Protein AF-A0A7C5K8S6-F1 (afdb_monomer)

Secondary structure (DSSP, 8-state):
-TTT--S-EETTT-PBPPEEEE-----------------------PPPPEEEE---S--S-EE--EEEES--TTSHHHHHHHHTT-EEEE----HHHHHHHHHHHHHTT-----B-

Solvent-accessible surface area (backbone atoms only — not comparable to full-atom values): 7356 Å² total; per-residue (Å²): 112,96,87,78,57,46,68,32,23,28,72,76,79,63,52,61,45,50,82,41,78,44,76,61,75,83,77,77,77,79,90,79,83,92,78,95,77,79,92,71,84,74,76,76,81,75,69,75,63,49,76,50,64,56,82,87,84,75,87,60,58,68,42,52,22,66,43,80,35,80,74,34,49,73,26,64,61,59,49,52,31,50,77,70,60,32,43,58,41,37,24,45,89,51,67,69,31,45,52,50,19,49,56,54,30,52,76,72,66,61,86,81,79,56,76,82

Mean predicted aligned error: 11.14 Å

Structure (mmCIF, N/CA/C/O backbone):
data_AF-A0A7C5K8S6-F1
#
_entry.id   AF-A0A7C5K8S6-F1
#
loop_
_atom_site.group_PDB
_atom_site.id
_atom_site.type_symbol
_atom_site.label_atom_id
_atom_site.label_alt_id
_atom_site.label_comp_id
_atom_site.label_asym_id
_atom_site.label_entity_id
_atom_site.label_seq_id
_atom_site.pdbx_PDB_ins_code
_atom_site.Cartn_x
_atom_site.Cartn_y
_atom_site.Cartn_z
_atom_site.occupancy
_atom_site.B_iso_or_equiv
_atom_site.auth_seq_id
_atom_site.auth_comp_id
_atom_site.auth_asym_id
_atom_site.auth_atom_id
_atom_site.pdbx_PDB_model_num
ATOM 1 N N . ILE A 1 1 ? 5.840 0.338 5.091 1.00 58.78 1 ILE A N 1
ATOM 2 C CA . ILE A 1 1 ? 5.287 0.527 3.718 1.00 58.78 1 ILE A CA 1
ATOM 3 C C . ILE A 1 1 ? 6.343 0.719 2.640 1.00 58.78 1 ILE A C 1
ATOM 5 O O . ILE A 1 1 ? 6.215 0.083 1.603 1.00 58.78 1 ILE A O 1
ATOM 9 N N . LEU A 1 2 ? 7.370 1.552 2.845 1.00 54.47 2 LEU A N 1
ATOM 10 C CA . LEU A 1 2 ? 8.343 1.876 1.787 1.00 54.47 2 LEU A CA 1
ATOM 11 C C . LEU A 1 2 ? 9.165 0.681 1.258 1.00 54.47 2 LEU A C 1
ATOM 13 O O . LEU A 1 2 ? 9.788 0.817 0.215 1.00 54.47 2 LEU A O 1
ATOM 17 N N . ALA A 1 3 ? 9.156 -0.472 1.935 1.00 58.56 3 ALA A N 1
ATOM 18 C CA . ALA A 1 3 ? 10.026 -1.598 1.597 1.00 58.56 3 ALA A CA 1
ATOM 19 C C . ALA A 1 3 ? 9.378 -2.721 0.759 1.00 58.56 3 ALA A C 1
ATOM 21 O O . ALA A 1 3 ? 10.115 -3.570 0.277 1.00 58.56 3 ALA A O 1
ATOM 22 N N . GLY A 1 4 ? 8.047 -2.765 0.578 1.00 78.81 4 GLY A N 1
ATOM 23 C CA . GLY A 1 4 ? 7.407 -3.981 0.030 1.00 78.81 4 GLY A CA 1
ATOM 24 C C . GLY A 1 4 ? 6.296 -3.802 -1.003 1.00 78.81 4 GLY A C 1
ATOM 25 O O . GLY A 1 4 ? 6.064 -4.715 -1.787 1.00 78.81 4 GLY A O 1
ATOM 26 N N . CYS A 1 5 ? 5.607 -2.656 -1.041 1.00 91.06 5 CYS A N 1
ATOM 27 C CA . CYS A 1 5 ? 4.456 -2.486 -1.933 1.00 91.06 5 CYS A CA 1
ATOM 28 C C . CYS A 1 5 ? 4.843 -1.714 -3.211 1.00 91.06 5 CYS A C 1
ATOM 30 O O . CYS A 1 5 ? 5.215 -0.535 -3.116 1.00 91.06 5 CYS A O 1
ATOM 32 N N . PRO A 1 6 ? 4.763 -2.344 -4.399 1.00 92.75 6 PRO A N 1
ATOM 33 C CA . PRO A 1 6 ? 5.182 -1.731 -5.655 1.00 92.75 6 PRO A CA 1
ATOM 34 C C . PRO A 1 6 ? 4.317 -0.529 -6.037 1.00 92.75 6 PRO A C 1
ATOM 36 O O . PRO A 1 6 ? 3.141 -0.435 -5.684 1.00 92.75 6 PRO A O 1
ATOM 39 N N . GLU A 1 7 ? 4.909 0.396 -6.799 1.00 93.38 7 GLU A N 1
ATOM 40 C CA . GLU A 1 7 ? 4.190 1.576 -7.288 1.00 93.38 7 GLU A CA 1
ATOM 41 C C . GLU A 1 7 ? 3.136 1.268 -8.321 1.00 93.38 7 GLU A C 1
ATOM 43 O O . GLU A 1 7 ? 2.025 1.792 -8.255 1.00 93.38 7 GLU A O 1
ATOM 48 N N . PHE A 1 8 ? 3.486 0.366 -9.218 1.00 94.69 8 PHE A N 1
ATOM 49 C CA . PHE A 1 8 ? 2.654 -0.027 -10.325 1.00 94.69 8 PHE A CA 1
ATOM 50 C C . PHE A 1 8 ? 2.726 -1.536 -10.467 1.00 94.69 8 PHE A C 1
ATOM 52 O O . PHE A 1 8 ? 3.816 -2.109 -10.461 1.00 94.69 8 PHE A O 1
ATOM 59 N N . VAL A 1 9 ? 1.568 -2.154 -10.628 1.00 95.88 9 VAL A N 1
ATOM 60 C CA . VAL A 1 9 ? 1.378 -3.583 -10.855 1.00 95.88 9 VAL A CA 1
ATOM 61 C C . VAL A 1 9 ? 0.625 -3.747 -12.168 1.00 95.88 9 VAL A C 1
ATOM 63 O O . VAL A 1 9 ? -0.299 -2.9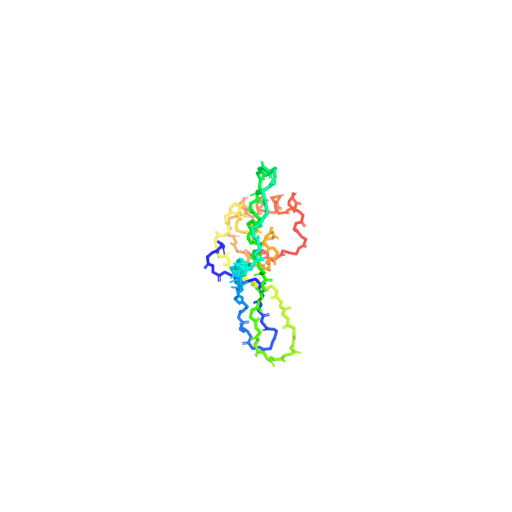88 -12.459 1.00 95.88 9 VAL A O 1
ATOM 66 N N . CYS A 1 10 ? 1.056 -4.676 -13.020 1.00 97.31 10 CYS A N 1
ATOM 67 C CA . CYS A 1 10 ? 0.355 -4.932 -14.274 1.00 97.31 10 CYS A CA 1
ATOM 68 C C . CYS A 1 10 ? -1.025 -5.541 -14.005 1.00 97.31 10 CYS A C 1
ATOM 70 O O . CYS A 1 10 ? -1.109 -6.595 -13.377 1.00 97.31 10 CYS A O 1
ATOM 72 N N . ARG A 1 11 ? -2.074 -4.959 -14.599 1.00 97.12 11 ARG A N 1
ATOM 73 C CA . ARG A 1 11 ? -3.465 -5.435 -14.461 1.00 97.12 11 ARG A CA 1
ATOM 74 C C . ARG A 1 11 ? -3.708 -6.850 -14.998 1.00 97.12 11 ARG A C 1
ATOM 76 O O . ARG A 1 11 ? -4.716 -7.462 -14.678 1.00 97.12 11 ARG A O 1
ATOM 83 N N . LYS A 1 12 ? -2.815 -7.360 -15.857 1.00 97.38 12 LYS A N 1
ATOM 84 C CA . LYS A 1 12 ? -2.932 -8.696 -16.467 1.00 97.38 12 LYS A CA 1
ATOM 85 C C . LYS A 1 12 ? -2.079 -9.749 -15.768 1.00 97.38 12 LYS A C 1
ATOM 87 O O . LYS A 1 12 ? -2.570 -10.832 -15.489 1.00 97.38 12 LYS A O 1
ATOM 92 N N . CYS A 1 13 ? -0.792 -9.472 -15.556 1.00 96.50 13 CYS A N 1
ATOM 93 C CA . CYS A 1 13 ? 0.160 -10.482 -15.080 1.00 96.50 13 CYS A CA 1
ATOM 94 C C . CYS A 1 13 ? 0.651 -10.266 -13.645 1.00 96.50 13 CYS A C 1
ATOM 96 O O . CYS A 1 13 ? 1.465 -11.053 -13.172 1.00 96.50 13 CYS A O 1
ATOM 98 N N . GLY A 1 14 ? 0.240 -9.188 -12.971 1.00 94.88 14 GLY A N 1
ATOM 99 C CA . GLY A 1 14 ? 0.658 -8.905 -11.597 1.00 94.88 14 GLY A CA 1
ATOM 100 C C . GLY A 1 14 ? 2.133 -8.515 -11.432 1.00 94.88 14 GLY A C 1
ATOM 101 O O . GLY A 1 14 ? 2.579 -8.292 -10.310 1.00 94.88 14 GLY A O 1
ATOM 102 N N . LYS A 1 15 ? 2.918 -8.407 -12.516 1.00 96.12 15 LYS A N 1
ATOM 103 C CA . LYS A 1 15 ? 4.330 -8.010 -12.415 1.00 96.12 15 LYS A CA 1
ATOM 104 C C . LYS A 1 15 ? 4.458 -6.553 -11.948 1.00 96.12 15 LYS A C 1
ATOM 106 O O . LYS A 1 15 ? 3.810 -5.681 -12.543 1.00 96.12 15 LYS A O 1
ATOM 111 N N . PRO A 1 16 ? 5.293 -6.272 -10.933 1.00 95.31 16 PRO A N 1
ATOM 112 C CA . PRO A 1 16 ? 5.567 -4.911 -10.501 1.00 95.31 16 PRO A CA 1
ATOM 113 C C . PRO A 1 16 ? 6.479 -4.179 -11.495 1.00 95.31 16 PRO A C 1
ATOM 115 O O . PRO A 1 16 ? 7.335 -4.794 -12.133 1.00 95.31 16 PRO A O 1
ATOM 118 N N . ARG A 1 17 ? 6.324 -2.855 -11.612 1.00 94.25 17 ARG A N 1
ATOM 119 C CA . ARG A 1 17 ? 7.295 -2.007 -12.320 1.00 94.25 17 ARG A CA 1
ATOM 120 C C . ARG A 1 17 ? 8.450 -1.649 -11.396 1.00 94.25 17 ARG A C 1
ATOM 122 O O . ARG A 1 17 ? 8.239 -1.169 -10.282 1.00 94.25 17 ARG A O 1
ATOM 129 N N . GLU A 1 18 ? 9.662 -1.792 -11.906 1.00 92.06 18 GLU A N 1
ATOM 130 C CA . GLU A 1 18 ? 10.885 -1.351 -11.246 1.00 92.06 18 GLU A CA 1
ATOM 131 C C . GLU A 1 18 ? 11.315 0.005 -11.795 1.00 92.06 18 GLU A C 1
ATOM 133 O O . GLU A 1 18 ? 11.114 0.320 -12.974 1.00 92.06 18 GLU A O 1
ATOM 138 N N . ARG A 1 19 ? 11.891 0.834 -10.924 1.00 90.81 19 ARG A N 1
ATOM 139 C CA . ARG A 1 19 ? 12.340 2.174 -11.291 1.00 90.81 19 ARG A CA 1
ATOM 140 C C . ARG A 1 19 ? 13.658 2.086 -12.054 1.00 90.81 19 ARG A C 1
ATOM 142 O O . ARG A 1 19 ? 14.636 1.551 -11.547 1.00 90.81 19 ARG A O 1
ATOM 149 N N . ILE A 1 20 ? 13.698 2.692 -13.234 1.00 90.56 20 ILE A N 1
ATOM 150 C CA . ILE A 1 20 ? 14.910 2.835 -14.041 1.00 90.56 20 ILE A CA 1
ATOM 151 C C . ILE A 1 20 ? 15.504 4.218 -13.769 1.00 90.56 20 ILE A C 1
ATOM 153 O O . ILE A 1 20 ? 14.804 5.227 -13.871 1.00 90.56 20 ILE A O 1
ATOM 157 N N . ILE A 1 21 ? 16.794 4.265 -13.441 1.00 87.19 21 ILE A N 1
ATOM 158 C CA . ILE A 1 21 ? 17.562 5.504 -13.279 1.00 87.19 21 ILE A CA 1
ATOM 159 C C . ILE A 1 21 ? 18.715 5.454 -14.279 1.00 87.19 21 ILE A C 1
ATOM 161 O O . ILE A 1 21 ? 19.610 4.622 -14.143 1.00 87.19 21 ILE A O 1
ATOM 165 N N . ARG A 1 22 ? 18.697 6.326 -15.291 1.00 81.50 22 ARG A N 1
ATOM 166 C CA . ARG A 1 22 ? 19.798 6.455 -16.255 1.00 81.50 22 ARG A CA 1
ATOM 167 C C . ARG A 1 22 ? 20.572 7.730 -15.976 1.00 81.50 22 ARG A C 1
ATOM 169 O O . ARG A 1 22 ? 20.006 8.820 -15.974 1.00 81.50 22 ARG A O 1
ATOM 176 N N . ILE A 1 23 ? 21.872 7.587 -15.749 1.00 77.94 23 ILE A N 1
ATOM 177 C CA . ILE A 1 23 ? 22.797 8.710 -15.604 1.00 77.94 23 ILE A CA 1
ATOM 178 C C . ILE A 1 23 ? 23.574 8.800 -16.913 1.00 77.94 23 ILE A C 1
ATOM 180 O O . ILE A 1 23 ? 24.366 7.912 -17.216 1.00 77.94 23 ILE A O 1
ATOM 184 N N . PHE A 1 24 ? 23.342 9.850 -17.698 1.00 68.50 24 PHE A N 1
ATOM 185 C CA . PHE A 1 24 ? 24.157 10.116 -18.879 1.00 68.50 24 PHE A CA 1
ATOM 186 C C . PHE A 1 24 ? 25.429 10.845 -18.435 1.00 68.50 24 PHE A C 1
ATOM 188 O O . PHE A 1 24 ? 25.326 11.970 -17.941 1.00 68.50 24 PHE A O 1
ATOM 195 N N . PRO A 1 25 ? 26.626 10.247 -18.557 1.00 61.00 25 PRO A N 1
ATOM 196 C CA . PRO A 1 25 ? 27.853 10.992 -18.327 1.00 61.00 25 PRO A CA 1
ATOM 197 C C . PRO A 1 25 ? 27.965 12.105 -19.376 1.00 61.00 25 PRO A C 1
ATOM 199 O O . PRO A 1 25 ? 27.575 11.928 -20.532 1.00 61.00 25 PRO A O 1
ATOM 202 N N . ASN A 1 26 ? 28.484 13.269 -18.977 1.00 59.88 26 ASN A N 1
ATOM 203 C CA . ASN A 1 26 ? 28.790 14.341 -19.919 1.00 59.88 26 ASN A CA 1
ATOM 204 C C . ASN A 1 26 ? 29.807 13.803 -20.938 1.00 59.88 26 ASN A C 1
ATOM 206 O O . ASN A 1 26 ? 30.960 13.575 -20.584 1.00 59.88 26 ASN A O 1
ATOM 210 N N . LEU A 1 27 ? 29.381 13.585 -22.186 1.00 56.12 27 LEU A N 1
ATOM 211 C CA . LEU A 1 27 ? 30.282 13.302 -23.303 1.00 56.12 27 LEU A CA 1
ATOM 212 C C . LEU A 1 27 ? 31.260 14.475 -23.417 1.00 56.12 27 LEU A C 1
ATOM 214 O O . LEU A 1 27 ? 30.872 15.585 -23.792 1.00 56.12 27 LEU A O 1
ATOM 218 N N . GLU A 1 28 ? 32.517 14.246 -23.043 1.00 51.91 28 GLU A N 1
ATOM 219 C CA . GLU A 1 28 ? 33.574 15.236 -23.189 1.00 51.91 28 GLU A CA 1
ATOM 220 C C . GLU A 1 28 ? 33.693 15.619 -24.667 1.00 51.91 28 GLU A C 1
ATOM 222 O O . GLU A 1 28 ? 34.067 14.815 -25.523 1.00 51.91 28 GLU A O 1
ATOM 227 N N . ARG A 1 29 ? 33.337 16.866 -24.997 1.00 49.53 29 ARG A N 1
ATOM 228 C CA . ARG A 1 29 ? 33.609 17.424 -26.322 1.00 49.53 29 ARG A CA 1
ATOM 229 C C . ARG A 1 29 ? 35.126 17.451 -26.514 1.00 49.53 29 ARG A C 1
ATOM 231 O O . ARG A 1 29 ? 35.816 18.203 -25.830 1.00 49.53 29 ARG A O 1
ATOM 238 N N . SER A 1 30 ? 35.604 16.637 -27.458 1.00 49.19 30 SER A N 1
ATOM 239 C CA . SER A 1 30 ? 36.976 16.609 -27.976 1.00 49.19 30 SER A CA 1
ATOM 240 C C . SER A 1 30 ? 37.554 18.026 -28.084 1.00 49.19 30 SER A C 1
ATOM 242 O O . SER A 1 30 ? 37.034 18.875 -28.812 1.00 49.19 30 SER A O 1
ATOM 244 N N . GLN A 1 31 ? 38.612 18.294 -27.318 1.00 56.16 31 GLN A N 1
ATOM 245 C CA . GLN A 1 31 ? 39.333 19.561 -27.343 1.00 56.16 31 GLN A CA 1
ATOM 246 C C . GLN A 1 31 ? 40.051 19.726 -28.693 1.00 56.16 31 GLN A C 1
ATOM 248 O O . GLN A 1 31 ? 41.161 19.234 -28.883 1.00 56.16 31 GLN A O 1
ATOM 253 N N . LYS A 1 32 ? 39.454 20.470 -29.628 1.00 45.22 32 LYS A N 1
ATOM 254 C CA . LYS A 1 32 ? 40.178 21.092 -30.746 1.00 45.22 32 LYS A CA 1
ATOM 255 C C . LYS A 1 32 ? 39.953 22.604 -30.716 1.00 45.22 32 LYS A C 1
ATOM 257 O O . LYS A 1 32 ? 38.864 23.071 -31.021 1.00 45.22 32 LYS A O 1
ATOM 262 N N . GLY A 1 33 ? 41.005 23.345 -30.355 1.00 40.53 33 GLY A N 1
ATOM 263 C CA . GLY A 1 33 ? 41.105 24.799 -30.535 1.00 40.53 33 GLY A CA 1
ATOM 264 C C . GLY A 1 33 ? 41.535 25.556 -29.276 1.00 40.53 33 GLY A 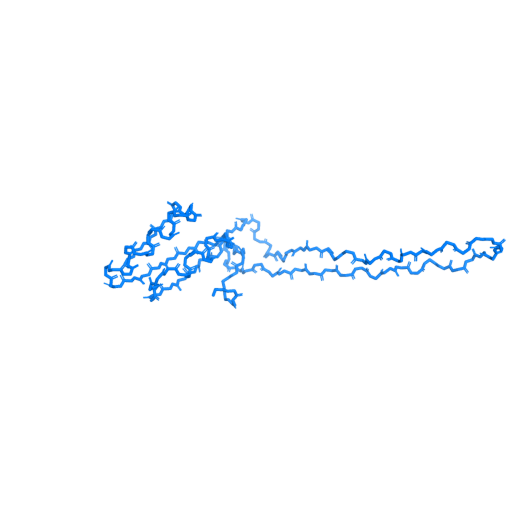C 1
ATOM 265 O O . GLY A 1 33 ? 40.727 25.792 -28.385 1.00 40.53 33 GLY A O 1
ATOM 266 N N . ARG A 1 34 ? 42.813 25.955 -29.210 1.00 49.19 34 ARG A N 1
ATOM 267 C CA . ARG A 1 34 ? 43.337 26.923 -28.232 1.00 49.19 34 ARG A CA 1
ATOM 268 C C . ARG A 1 34 ? 43.091 28.339 -28.756 1.00 49.19 34 ARG A C 1
ATOM 270 O O . ARG A 1 34 ? 43.633 28.671 -29.802 1.00 49.19 34 ARG A O 1
ATOM 277 N N . THR A 1 35 ? 42.404 29.183 -27.991 1.00 42.03 35 THR A N 1
ATOM 278 C CA . THR A 1 35 ? 42.557 30.648 -28.053 1.00 42.03 35 THR A CA 1
ATOM 279 C C . THR A 1 35 ? 42.406 31.246 -26.656 1.00 42.03 35 THR A C 1
ATOM 281 O O . THR A 1 35 ? 41.543 30.849 -25.876 1.00 42.03 35 THR A O 1
ATOM 284 N N . HIS A 1 36 ? 43.313 32.166 -26.342 1.00 53.72 36 HIS A N 1
ATOM 285 C CA . HIS A 1 36 ? 43.514 32.827 -25.056 1.00 53.72 36 HIS A CA 1
ATOM 286 C C . HIS A 1 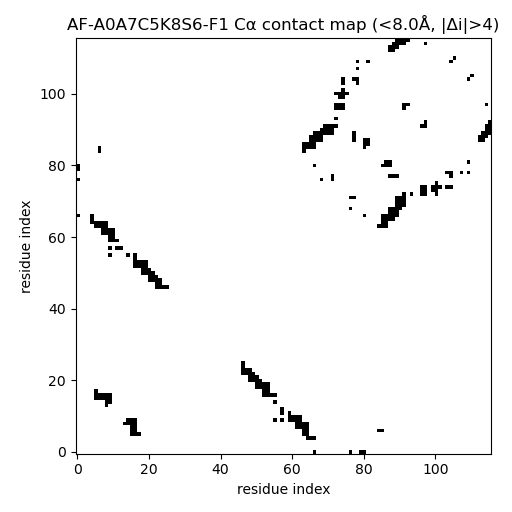36 ? 42.491 33.970 -24.877 1.00 53.72 36 HIS A C 1
ATOM 288 O O . HIS A 1 36 ? 42.646 34.992 -25.533 1.00 53.72 36 HIS A O 1
ATOM 294 N N . SER A 1 37 ? 41.478 33.833 -24.010 1.00 52.00 37 SER A N 1
ATOM 295 C CA . SER A 1 37 ? 40.815 34.956 -23.303 1.00 52.00 37 SER A CA 1
ATOM 296 C C . SER A 1 37 ? 39.668 34.478 -22.394 1.00 52.00 37 SER A C 1
ATOM 298 O O . SER A 1 37 ? 38.952 33.537 -22.713 1.00 52.00 37 SER A O 1
ATOM 300 N N . LEU A 1 38 ? 39.529 35.157 -21.245 1.00 51.88 38 LEU A N 1
ATOM 301 C CA . LEU A 1 38 ? 38.443 35.096 -20.251 1.00 51.88 38 LEU A CA 1
ATOM 302 C C . LEU A 1 38 ? 38.212 33.735 -19.554 1.00 51.88 38 LEU A C 1
ATOM 304 O O . LEU A 1 38 ? 37.514 32.846 -20.036 1.00 51.88 38 LEU A O 1
ATOM 308 N N . LYS A 1 39 ? 38.747 33.600 -18.328 1.00 45.41 39 LYS A N 1
ATOM 309 C CA . LYS A 1 39 ? 38.404 32.514 -17.390 1.00 45.41 39 LYS A CA 1
ATOM 310 C C . LYS A 1 39 ? 36.982 32.710 -16.846 1.00 45.41 39 LYS A C 1
ATOM 312 O O . LYS A 1 39 ? 36.792 33.096 -15.695 1.00 45.41 39 LYS A O 1
ATOM 317 N N . GLU A 1 40 ? 35.973 32.411 -17.655 1.00 54.91 40 GLU A N 1
ATOM 318 C CA . GLU A 1 40 ? 34.632 32.151 -17.138 1.00 54.91 40 GLU A CA 1
ATOM 319 C C . GLU A 1 40 ? 34.659 30.861 -16.311 1.00 54.91 40 GLU A C 1
ATOM 321 O O . GLU A 1 40 ? 35.025 29.785 -16.794 1.00 54.91 40 GLU A O 1
ATOM 326 N N . ARG A 1 41 ? 34.255 30.953 -15.041 1.00 51.19 41 ARG A N 1
ATOM 327 C CA . ARG A 1 41 ? 33.988 29.790 -14.186 1.00 51.19 41 ARG A CA 1
ATOM 328 C C . ARG A 1 41 ? 32.791 29.023 -14.755 1.00 51.19 41 ARG A C 1
ATOM 330 O O . ARG A 1 41 ? 31.654 29.242 -14.343 1.00 51.19 41 ARG A O 1
ATOM 337 N N . ARG A 1 42 ? 33.033 28.112 -15.700 1.00 54.72 42 ARG A N 1
ATOM 338 C CA . ARG A 1 42 ? 32.013 27.190 -16.211 1.00 54.72 42 ARG A CA 1
ATOM 339 C C . ARG A 1 42 ? 31.604 26.242 -15.083 1.00 54.72 42 ARG A C 1
ATOM 341 O O . ARG A 1 42 ? 32.276 25.247 -14.831 1.00 54.72 42 ARG A O 1
ATOM 348 N N . ARG A 1 43 ? 30.509 26.558 -14.381 1.00 55.94 43 ARG A N 1
ATOM 349 C CA . ARG A 1 43 ? 29.807 25.590 -13.526 1.00 55.94 43 ARG A CA 1
ATOM 350 C C . ARG A 1 43 ? 29.416 24.417 -14.424 1.00 55.94 43 ARG A C 1
ATOM 352 O O . ARG A 1 43 ? 28.548 24.570 -15.282 1.00 55.94 43 ARG A O 1
ATOM 359 N N . GLY A 1 44 ? 30.103 23.283 -14.286 1.00 59.41 44 GLY A N 1
ATOM 360 C CA . GLY A 1 44 ? 29.738 22.060 -14.995 1.00 59.41 44 GLY A CA 1
ATOM 361 C C . GLY A 1 44 ? 28.271 21.742 -14.710 1.00 59.41 44 GLY A C 1
ATOM 362 O O . GLY A 1 44 ? 27.858 21.743 -13.551 1.00 59.41 44 GLY A O 1
ATOM 363 N N . LYS A 1 45 ? 27.464 21.528 -15.754 1.00 61.97 45 LYS A N 1
ATOM 364 C CA . LYS A 1 45 ? 26.091 21.050 -15.572 1.00 61.97 45 LYS A CA 1
ATOM 365 C C . LYS A 1 45 ? 26.176 19.627 -15.026 1.00 61.97 45 LYS A C 1
ATOM 367 O O . LYS A 1 45 ? 26.679 18.734 -15.710 1.00 61.97 45 LYS A O 1
ATOM 372 N N . THR A 1 46 ? 25.728 19.427 -13.790 1.00 61.88 46 THR A N 1
ATOM 373 C CA . THR A 1 46 ? 25.531 18.088 -13.233 1.00 61.88 46 THR A CA 1
ATOM 374 C C . THR A 1 46 ? 24.510 17.360 -14.112 1.00 61.88 46 THR A C 1
ATOM 376 O O . THR A 1 46 ? 23.471 17.953 -14.420 1.00 61.88 46 THR A O 1
ATOM 379 N N . PRO A 1 47 ? 24.775 16.118 -14.552 1.00 66.25 47 PRO A N 1
ATOM 380 C CA . PRO A 1 47 ? 23.798 15.378 -15.331 1.00 66.25 47 PRO A CA 1
ATOM 381 C C . PRO A 1 47 ? 22.530 15.146 -14.505 1.00 66.25 47 PRO A C 1
ATOM 383 O O . PRO A 1 47 ? 22.598 14.696 -13.360 1.00 66.25 47 PRO A O 1
ATOM 386 N N . VAL A 1 48 ? 21.371 15.459 -15.083 1.00 70.12 48 VAL A N 1
ATOM 387 C CA . VAL A 1 48 ? 20.073 15.138 -14.482 1.00 70.12 48 VAL A CA 1
ATOM 388 C C . VAL A 1 48 ? 19.740 13.695 -14.865 1.00 70.12 48 VAL A C 1
ATOM 390 O O . VAL A 1 48 ? 19.728 13.393 -16.059 1.00 70.12 48 VAL A O 1
ATOM 393 N N . PRO A 1 49 ? 19.495 12.789 -13.904 1.00 73.75 49 PRO A N 1
ATOM 394 C CA . PRO A 1 49 ? 19.164 11.413 -14.231 1.00 73.75 49 PRO A CA 1
ATOM 395 C C . PRO A 1 49 ? 17.793 11.339 -14.901 1.00 73.75 49 PRO A C 1
ATOM 397 O O . PRO A 1 49 ? 16.807 11.870 -14.380 1.00 73.75 49 PRO A O 1
ATOM 400 N N . GLU A 1 50 ? 17.719 10.632 -16.023 1.00 77.81 50 GLU A N 1
ATOM 401 C CA . GLU A 1 50 ? 16.444 10.255 -16.622 1.00 77.81 50 GLU A CA 1
ATOM 402 C C . GLU A 1 50 ? 15.804 9.165 -15.752 1.00 77.81 50 GLU A C 1
ATOM 404 O O . GLU A 1 50 ? 16.463 8.206 -15.332 1.00 77.81 50 GLU A O 1
ATOM 409 N N . ARG A 1 51 ? 14.516 9.334 -15.439 1.00 86.50 51 ARG A N 1
ATOM 410 C CA . ARG A 1 51 ? 13.741 8.404 -14.612 1.00 86.50 51 ARG A CA 1
ATOM 411 C C . ARG A 1 51 ? 12.690 7.731 -15.480 1.00 86.50 51 ARG A C 1
ATOM 413 O O . ARG A 1 51 ? 11.931 8.414 -16.158 1.00 86.50 51 ARG A O 1
ATOM 420 N N . GLY A 1 52 ? 12.626 6.409 -15.411 1.00 90.38 52 GLY A N 1
ATOM 421 C CA . GLY A 1 52 ? 11.639 5.604 -16.121 1.00 90.38 52 GLY A CA 1
ATOM 422 C C . GLY A 1 52 ? 11.169 4.418 -15.288 1.00 90.38 52 GLY A C 1
ATOM 423 O O . GLY A 1 52 ? 11.521 4.278 -14.115 1.00 90.38 52 GLY A O 1
ATOM 424 N N . TRP A 1 53 ? 10.389 3.549 -15.916 1.00 93.62 53 TRP A N 1
ATOM 425 C CA . TRP A 1 53 ? 9.825 2.359 -15.292 1.00 93.62 53 TRP A CA 1
ATOM 426 C C . TRP A 1 53 ? 9.899 1.172 -16.250 1.00 93.62 53 TRP A C 1
ATOM 428 O O . TRP A 1 53 ? 9.689 1.347 -17.451 1.00 93.62 53 TRP A O 1
ATOM 438 N N . THR A 1 54 ? 10.142 -0.034 -15.736 1.00 94.81 54 THR A N 1
ATOM 439 C CA . THR A 1 54 ? 10.147 -1.256 -16.560 1.00 94.81 54 THR A CA 1
ATOM 440 C C . THR A 1 54 ? 8.781 -1.539 -17.190 1.00 94.81 54 THR A C 1
ATOM 442 O O . THR A 1 54 ? 7.750 -1.061 -16.714 1.00 94.81 54 THR A O 1
ATOM 445 N N . GLU A 1 55 ? 8.769 -2.311 -18.275 1.00 95.00 55 GLU A N 1
ATOM 446 C CA . GLU A 1 55 ? 7.560 -2.770 -18.964 1.00 95.00 55 GLU A CA 1
ATOM 447 C C . GLU A 1 55 ? 7.465 -4.297 -18.904 1.00 95.00 55 GLU A C 1
ATOM 449 O O . GLU A 1 55 ? 8.477 -4.996 -18.931 1.00 95.00 55 GLU A O 1
ATOM 454 N N . CYS A 1 56 ? 6.241 -4.824 -18.844 1.00 95.25 56 CYS A N 1
ATOM 455 C CA . CYS A 1 56 ? 5.983 -6.270 -18.813 1.00 95.25 56 CYS A CA 1
ATOM 456 C C . CYS A 1 56 ? 5.488 -6.839 -20.156 1.00 95.25 56 CYS A C 1
ATOM 458 O O . CYS A 1 56 ? 5.250 -8.041 -20.254 1.00 95.25 56 CYS A O 1
ATOM 460 N N . GLY A 1 57 ? 5.269 -5.987 -21.167 1.00 96.38 57 GLY A N 1
ATOM 461 C CA . GLY A 1 57 ? 4.819 -6.385 -22.508 1.00 96.38 57 GLY A CA 1
ATOM 462 C C . GLY A 1 57 ? 3.343 -6.793 -22.626 1.00 96.38 57 GLY A C 1
ATOM 463 O O . GLY A 1 57 ? 2.893 -7.138 -23.710 1.00 96.38 57 GLY A O 1
ATOM 464 N N . CYS A 1 58 ? 2.559 -6.746 -21.545 1.00 96.38 58 CYS A N 1
ATOM 465 C CA . CYS A 1 58 ? 1.163 -7.205 -21.560 1.00 96.38 58 CYS A CA 1
ATOM 466 C C . CYS A 1 58 ? 0.167 -6.233 -22.216 1.00 96.38 58 CYS A C 1
ATOM 468 O O . CYS A 1 58 ? -0.973 -6.631 -22.441 1.00 96.38 58 CYS A O 1
ATOM 470 N N . ASN A 1 59 ? 0.562 -4.976 -22.454 1.00 94.81 59 ASN A N 1
ATOM 471 C CA . ASN A 1 59 ? -0.287 -3.895 -22.977 1.00 94.81 59 ASN A CA 1
ATOM 472 C C . ASN A 1 59 ? -1.666 -3.761 -22.286 1.00 94.81 59 ASN A C 1
ATOM 474 O O . ASN A 1 59 ? -2.657 -3.392 -22.904 1.00 94.81 59 ASN A O 1
ATOM 478 N N . ALA A 1 60 ? -1.738 -4.090 -20.993 1.00 95.94 60 ALA A N 1
ATOM 479 C CA . ALA A 1 60 ? -2.978 -4.088 -20.208 1.00 95.94 60 ALA A CA 1
ATOM 480 C C . ALA A 1 60 ? -3.081 -2.890 -19.246 1.00 95.94 60 ALA A C 1
ATOM 482 O O . ALA A 1 60 ? -3.999 -2.810 -18.432 1.00 95.94 60 ALA A O 1
ATOM 483 N N . GLY A 1 61 ? -2.114 -1.971 -19.305 1.00 96.38 61 GLY A N 1
ATOM 484 C CA . GLY A 1 61 ? -1.959 -0.902 -18.325 1.00 96.38 61 GLY A CA 1
ATOM 485 C C . GLY A 1 61 ? -1.493 -1.396 -16.950 1.00 96.38 61 GLY A C 1
ATOM 486 O O . GLY A 1 61 ? -1.205 -2.579 -16.732 1.00 96.38 61 GLY A O 1
ATOM 487 N N . PHE A 1 62 ? -1.405 -0.448 -16.020 1.00 97.06 62 PHE A N 1
ATOM 488 C CA . PHE A 1 62 ? -0.936 -0.670 -14.656 1.00 97.06 62 PHE A CA 1
ATOM 489 C C . PHE A 1 62 ? -1.879 -0.029 -13.638 1.00 97.06 62 PHE A C 1
ATOM 491 O O . PHE A 1 62 ? -2.625 0.903 -13.950 1.00 97.06 62 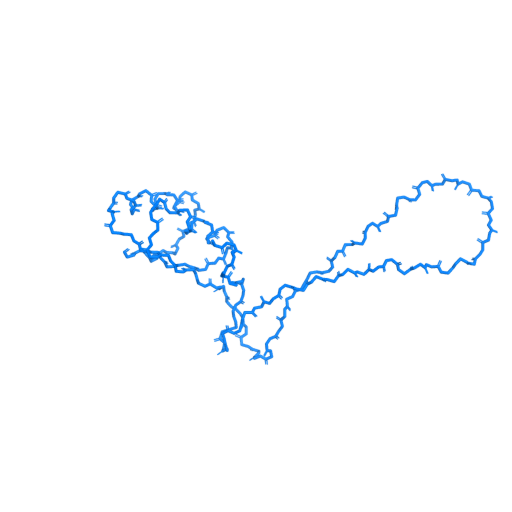PHE A O 1
ATOM 498 N N . GLU A 1 63 ? -1.835 -0.531 -12.414 1.00 96.12 63 GLU A N 1
ATOM 499 C CA . GLU A 1 63 ? -2.581 -0.016 -11.270 1.00 96.12 63 GLU A CA 1
ATOM 500 C C . GLU A 1 63 ? -1.692 0.085 -10.024 1.00 96.12 63 GLU A C 1
ATOM 502 O O . GLU A 1 63 ? -0.627 -0.538 -9.989 1.00 96.12 63 GLU A O 1
ATOM 507 N N . PRO A 1 64 ? -2.078 0.878 -9.011 1.00 94.69 64 PRO A N 1
ATOM 508 C CA . PRO A 1 64 ? -1.331 0.952 -7.763 1.00 94.69 64 PRO A CA 1
ATOM 509 C C . PRO A 1 64 ? -1.281 -0.388 -7.027 1.00 94.69 64 PRO A C 1
ATOM 511 O O . PRO A 1 64 ? -2.285 -1.096 -6.953 1.00 94.69 64 PRO A O 1
ATOM 514 N N . GLY A 1 65 ? -0.144 -0.690 -6.398 1.00 92.81 65 GLY A N 1
ATOM 515 C CA . GLY A 1 65 ? -0.059 -1.804 -5.454 1.00 92.81 65 GLY A CA 1
ATOM 516 C C . GLY A 1 65 ? -1.011 -1.638 -4.261 1.00 92.81 65 GLY A C 1
ATOM 517 O O . GLY A 1 65 ? -1.385 -0.515 -3.899 1.00 92.81 65 GLY A O 1
ATOM 518 N N . ILE A 1 66 ? -1.382 -2.766 -3.647 1.00 92.06 66 ILE A N 1
ATOM 519 C CA . ILE A 1 66 ? -2.262 -2.838 -2.474 1.00 92.06 66 ILE A CA 1
ATOM 520 C C . ILE A 1 66 ? -1.419 -3.165 -1.234 1.00 92.06 66 ILE A C 1
ATOM 522 O O . ILE A 1 66 ? -0.655 -4.127 -1.230 1.00 92.06 66 ILE A O 1
ATOM 526 N N . VAL A 1 67 ? -1.530 -2.354 -0.183 1.00 91.69 67 VAL A N 1
ATOM 527 C CA . VAL A 1 67 ? -0.937 -2.622 1.138 1.00 91.69 67 VAL A CA 1
ATOM 528 C C . VAL A 1 67 ? -1.958 -3.353 2.005 1.00 91.69 67 VAL A C 1
ATOM 530 O O . VAL A 1 67 ? -3.062 -2.851 2.171 1.00 91.69 67 VAL A O 1
ATOM 533 N N . LEU A 1 68 ? -1.588 -4.488 2.593 1.00 91.56 68 LEU A N 1
ATOM 534 C CA . LEU A 1 68 ? -2.376 -5.142 3.638 1.00 91.56 68 LEU A CA 1
ATOM 535 C C . LEU A 1 68 ? -1.699 -4.921 4.991 1.00 91.56 68 LEU A C 1
ATOM 537 O O . LEU A 1 68 ? -0.511 -5.211 5.128 1.00 91.56 68 LEU A O 1
ATOM 541 N N . ASP A 1 69 ? -2.451 -4.431 5.972 1.00 91.25 69 ASP A N 1
ATOM 542 C CA . ASP A 1 69 ? -1.992 -4.317 7.358 1.00 91.25 69 ASP A CA 1
ATOM 543 C 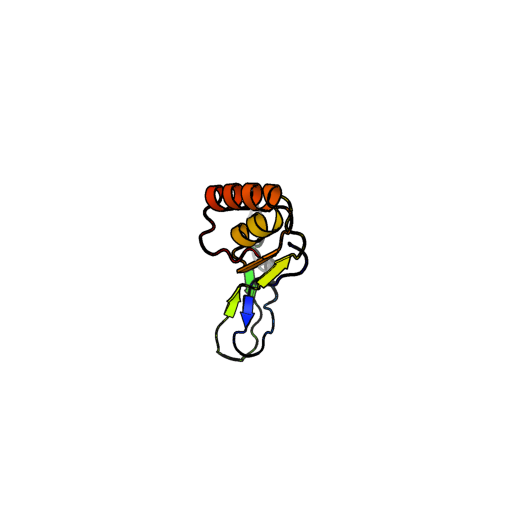C . ASP A 1 69 ? -3.053 -4.864 8.324 1.00 91.25 69 ASP A C 1
ATOM 545 O O . ASP A 1 69 ? -4.089 -4.220 8.509 1.00 91.25 69 ASP A O 1
ATOM 549 N N . PRO A 1 70 ? -2.831 -6.057 8.908 1.00 91.44 70 PRO A N 1
ATOM 550 C CA . PRO A 1 70 ? -3.787 -6.684 9.813 1.00 91.44 70 PRO A CA 1
ATOM 551 C C . PRO A 1 70 ? -3.787 -6.083 11.231 1.00 91.44 70 PRO A C 1
ATOM 553 O O . PRO A 1 70 ? -4.621 -6.481 12.038 1.00 91.44 70 PRO A O 1
ATOM 556 N N . PHE A 1 71 ? -2.859 -5.169 11.544 1.00 91.12 71 PHE A N 1
ATOM 557 C CA . PHE A 1 71 ? -2.718 -4.533 12.859 1.00 91.12 71 PHE A CA 1
ATOM 558 C C . PHE A 1 71 ? -2.500 -3.030 12.686 1.00 91.12 71 PHE A C 1
ATOM 560 O O . PHE A 1 71 ? -1.465 -2.462 13.047 1.00 91.12 71 PHE A O 1
ATOM 567 N N . MET A 1 72 ? -3.497 -2.388 12.086 1.00 89.88 72 MET A N 1
ATOM 568 C CA . MET A 1 72 ? -3.428 -1.003 11.633 1.00 89.88 72 MET A CA 1
ATOM 569 C C . MET A 1 72 ? -3.164 0.005 12.766 1.00 89.88 72 MET A C 1
ATOM 571 O O . MET A 1 72 ? -2.552 1.061 12.534 1.00 89.88 72 MET A O 1
ATOM 575 N N . GLY A 1 73 ? -3.627 -0.292 13.985 1.00 90.69 73 GLY A N 1
ATOM 576 C CA . GLY A 1 73 ? -3.461 0.544 15.165 1.00 90.69 73 GLY A CA 1
ATOM 577 C C . GLY A 1 73 ? -3.876 1.990 14.902 1.00 90.69 73 GLY A C 1
ATOM 578 O O . GLY A 1 73 ? -4.941 2.287 14.367 1.00 90.69 73 GLY A O 1
ATOM 579 N N . SER A 1 74 ? -2.984 2.931 15.217 1.00 89.06 74 SER A N 1
ATOM 580 C CA . SER A 1 74 ? -3.250 4.370 15.064 1.00 89.06 74 SER A CA 1
ATOM 581 C C . SER A 1 74 ? -3.351 4.877 13.613 1.00 89.06 74 SER A C 1
ATOM 583 O O . SER A 1 74 ? -3.537 6.074 13.385 1.00 89.06 74 SER A O 1
ATOM 585 N N . GLY A 1 75 ? -3.184 4.013 12.615 1.00 89.75 75 GLY A N 1
ATOM 586 C CA . GLY A 1 75 ? -3.471 4.338 11.224 1.00 89.75 75 GLY A CA 1
ATOM 587 C C . GLY A 1 75 ? -2.316 4.880 10.378 1.00 89.75 75 GLY A C 1
ATOM 588 O O . GLY A 1 75 ? -2.528 5.316 9.244 1.00 89.75 75 GLY A O 1
ATOM 589 N N . THR A 1 76 ? -1.084 4.859 10.894 1.00 91.44 76 THR A N 1
ATOM 590 C CA . THR A 1 76 ? 0.112 5.358 10.186 1.00 91.44 76 THR A CA 1
ATOM 591 C C . THR A 1 76 ? 0.304 4.677 8.834 1.00 91.44 76 THR A C 1
ATOM 593 O O . THR A 1 76 ? 0.658 5.338 7.855 1.00 91.44 76 THR A O 1
ATOM 596 N N . THR A 1 77 ? 0.033 3.372 8.765 1.00 91.69 77 THR A N 1
ATOM 597 C CA . THR A 1 77 ? 0.133 2.596 7.532 1.00 91.69 77 THR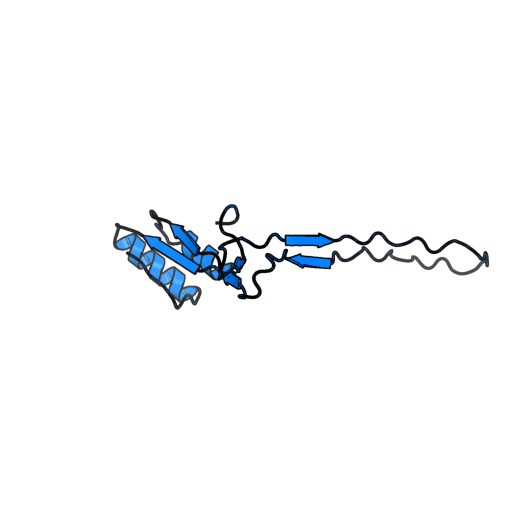 A CA 1
ATOM 598 C C . THR A 1 77 ? -0.761 3.182 6.442 1.00 91.69 77 THR A C 1
ATOM 600 O O . THR A 1 77 ? -0.249 3.638 5.419 1.00 91.69 77 THR A O 1
ATOM 603 N N . ALA A 1 78 ? -2.077 3.256 6.638 1.00 90.62 78 ALA A N 1
ATOM 604 C CA . ALA A 1 78 ? -2.941 3.777 5.578 1.00 90.62 78 ALA A CA 1
ATOM 605 C C . ALA A 1 78 ? -2.621 5.226 5.198 1.00 90.62 78 ALA A C 1
ATOM 607 O O . ALA A 1 78 ? -2.674 5.563 4.019 1.00 90.62 78 ALA A O 1
ATOM 608 N N . VAL A 1 79 ? -2.223 6.078 6.152 1.00 91.69 79 VAL A N 1
ATOM 609 C CA . VAL A 1 79 ? -1.821 7.460 5.838 1.00 91.69 79 VAL A CA 1
ATOM 610 C C . VAL A 1 79 ? -0.616 7.477 4.895 1.00 91.69 79 VAL A C 1
ATOM 612 O O . VAL A 1 79 ? -0.596 8.231 3.921 1.00 91.69 79 VAL A O 1
ATOM 615 N N . VAL A 1 80 ? 0.394 6.642 5.147 1.00 92.38 80 VAL A N 1
ATOM 616 C CA . VAL A 1 80 ? 1.568 6.540 4.269 1.00 92.38 80 VAL A CA 1
ATOM 617 C C . VAL A 1 80 ? 1.198 5.906 2.925 1.00 92.38 80 VAL A C 1
ATOM 619 O O . VAL A 1 80 ? 1.652 6.393 1.891 1.00 92.38 80 VAL A O 1
ATOM 622 N N . ALA A 1 81 ? 0.357 4.869 2.910 1.00 92.19 81 ALA A N 1
ATOM 623 C CA . ALA A 1 81 ? -0.117 4.239 1.678 1.00 92.19 81 ALA A CA 1
ATOM 624 C C . ALA A 1 81 ? -0.869 5.250 0.797 1.00 92.19 81 ALA A C 1
ATOM 626 O O . ALA A 1 81 ? -0.542 5.408 -0.379 1.00 92.19 81 ALA A O 1
ATOM 627 N N . PHE A 1 82 ? -1.780 6.020 1.393 1.00 91.19 82 PHE A N 1
ATOM 628 C CA . PHE A 1 82 ? -2.506 7.096 0.730 1.00 91.19 82 PHE A CA 1
ATOM 629 C C . PHE A 1 82 ? -1.561 8.162 0.154 1.00 91.19 82 PHE A C 1
ATOM 631 O O . PHE A 1 82 ? -1.638 8.479 -1.034 1.00 91.19 82 PHE A O 1
ATOM 638 N N . LYS A 1 83 ? -0.608 8.667 0.954 1.00 91.69 83 LYS A N 1
ATOM 639 C CA . LYS A 1 83 ? 0.379 9.670 0.503 1.00 91.69 83 LYS A CA 1
ATOM 640 C C . LYS A 1 83 ? 1.243 9.172 -0.654 1.00 91.69 83 LYS A C 1
ATOM 642 O O . LYS A 1 83 ? 1.599 9.949 -1.537 1.00 91.69 83 LYS A O 1
ATOM 647 N N . LEU A 1 84 ? 1.559 7.880 -0.670 1.00 92.25 84 LEU A N 1
ATOM 648 C CA . LEU A 1 84 ? 2.311 7.236 -1.745 1.00 92.25 84 LEU A CA 1
ATOM 649 C C . LEU A 1 84 ? 1.437 6.835 -2.941 1.00 92.25 84 LEU A C 1
ATOM 651 O O . LEU A 1 84 ? 1.958 6.240 -3.882 1.00 92.25 84 LEU A O 1
ATOM 655 N N . ARG A 1 85 ? 0.137 7.167 -2.935 1.00 91.69 85 ARG A N 1
ATOM 656 C CA . ARG A 1 85 ? -0.843 6.766 -3.957 1.00 91.69 85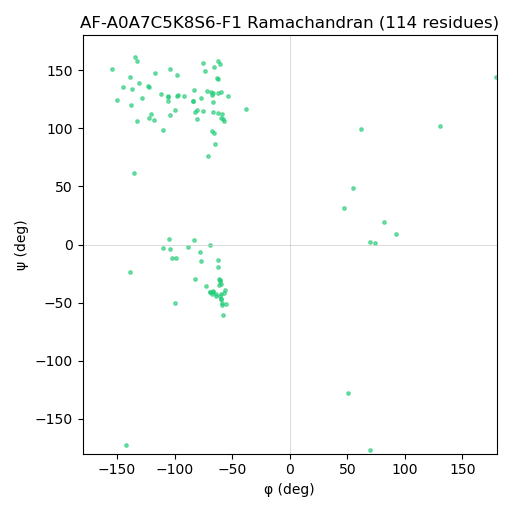 ARG A CA 1
ATOM 657 C C . ARG A 1 85 ? -0.880 5.248 -4.143 1.00 91.69 85 ARG A C 1
ATOM 659 O O . ARG A 1 85 ? -0.770 4.741 -5.257 1.00 91.69 85 ARG A O 1
ATOM 666 N N . ARG A 1 86 ? -0.969 4.521 -3.033 1.00 91.75 86 ARG A N 1
ATOM 667 C CA . ARG A 1 86 ? -1.217 3.077 -2.985 1.00 91.75 86 ARG A CA 1
ATOM 668 C C . ARG A 1 86 ? -2.654 2.822 -2.573 1.00 91.75 86 ARG A C 1
ATOM 670 O O . ARG A 1 86 ? -3.228 3.591 -1.803 1.00 91.75 86 ARG A O 1
ATOM 677 N N . ASN A 1 87 ? -3.184 1.705 -3.043 1.00 91.25 87 ASN A N 1
ATOM 678 C CA . ASN A 1 87 ? -4.375 1.119 -2.456 1.00 91.25 87 ASN A CA 1
ATOM 679 C C . ASN A 1 87 ? -3.988 0.453 -1.130 1.00 91.25 87 ASN A C 1
ATOM 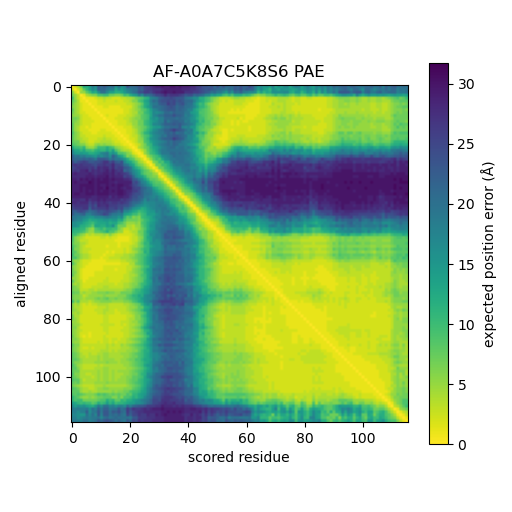681 O O . ASN A 1 87 ? -2.825 0.090 -0.925 1.00 91.25 87 ASN A O 1
ATOM 685 N N . PHE A 1 88 ? -4.939 0.290 -0.218 1.00 90.56 88 PHE A N 1
ATOM 686 C CA . PHE A 1 88 ? -4.674 -0.368 1.054 1.00 90.56 88 PHE A CA 1
ATOM 687 C C . PHE A 1 88 ? -5.936 -0.999 1.642 1.00 90.56 88 PHE A C 1
ATOM 689 O O . PHE A 1 88 ? -7.048 -0.530 1.404 1.00 90.56 88 PHE A O 1
ATOM 696 N N . VAL A 1 89 ? -5.728 -2.062 2.410 1.00 91.25 89 VAL A N 1
ATOM 697 C CA . VAL A 1 89 ? -6.718 -2.754 3.233 1.00 91.25 89 VAL A CA 1
ATOM 698 C C . VAL A 1 89 ? -6.119 -2.858 4.626 1.00 91.25 89 VAL A C 1
ATOM 700 O O . VAL A 1 89 ? -4.990 -3.326 4.792 1.00 91.25 89 VAL A O 1
ATOM 703 N N . CYS A 1 90 ? -6.856 -2.385 5.619 1.00 89.31 90 CYS A N 1
ATOM 704 C CA . CYS A 1 90 ? -6.369 -2.283 6.984 1.00 89.31 90 CYS A CA 1
ATOM 705 C C . CYS A 1 90 ? -7.396 -2.891 7.933 1.00 89.31 90 CYS A C 1
ATOM 707 O O . CYS A 1 90 ? -8.592 -2.683 7.743 1.00 89.31 90 CYS A O 1
ATOM 709 N N . ILE A 1 91 ? -6.924 -3.639 8.926 1.00 90.69 91 ILE A N 1
ATOM 710 C CA . ILE A 1 91 ? -7.774 -4.317 9.907 1.00 90.69 91 ILE A CA 1
ATOM 711 C C . ILE A 1 91 ? -7.367 -3.850 11.304 1.00 90.69 91 ILE A C 1
ATOM 713 O O . ILE A 1 91 ? -6.172 -3.720 11.587 1.00 90.69 91 ILE A O 1
ATOM 717 N N . GLU A 1 92 ? -8.350 -3.559 12.154 1.00 93.06 92 GLU A N 1
ATOM 718 C CA . GLU A 1 92 ? -8.127 -3.208 13.557 1.00 93.06 92 GLU A CA 1
ATOM 719 C C . GLU A 1 92 ? -9.308 -3.634 14.432 1.00 93.06 92 GLU A C 1
ATOM 721 O O . GLU A 1 92 ? -10.444 -3.222 14.221 1.00 93.06 92 GLU A O 1
ATOM 726 N N . LEU A 1 93 ? -9.016 -4.423 15.465 1.00 93.12 93 LEU A N 1
ATOM 727 C CA . LEU A 1 93 ? -10.019 -4.957 16.389 1.00 93.12 93 LEU A CA 1
ATOM 728 C C . LEU A 1 93 ? -10.406 -3.960 17.483 1.00 93.12 93 LEU A C 1
ATOM 730 O O . LEU A 1 93 ? -11.522 -4.019 17.999 1.00 93.12 93 LEU A O 1
ATOM 734 N N . ASN A 1 94 ? -9.495 -3.068 17.879 1.00 92.69 94 ASN A N 1
ATOM 735 C CA . ASN A 1 94 ? -9.762 -2.106 18.935 1.00 92.69 94 ASN A CA 1
ATOM 736 C C . ASN A 1 94 ? -10.569 -0.910 18.387 1.00 92.69 94 ASN A C 1
ATOM 738 O O . ASN A 1 94 ? -10.036 -0.119 17.599 1.00 92.69 94 ASN A O 1
ATOM 742 N N . PRO A 1 95 ? -11.815 -0.700 18.851 1.00 91.25 95 PRO A N 1
ATOM 743 C CA . PRO A 1 95 ? -12.677 0.366 18.345 1.00 91.25 95 PRO A CA 1
ATOM 744 C C . PRO A 1 95 ? -12.104 1.776 18.565 1.00 91.25 95 PRO A C 1
ATOM 746 O O . PRO A 1 95 ? -12.336 2.662 17.742 1.00 91.25 95 PRO A O 1
ATOM 749 N N . GLU A 1 96 ? -11.317 1.997 19.623 1.00 93.38 96 GLU A N 1
ATOM 750 C CA . GLU A 1 96 ? -10.668 3.289 19.873 1.00 93.38 96 GLU A CA 1
ATOM 751 C C . GLU A 1 96 ? -9.606 3.598 18.808 1.00 93.38 96 GLU A C 1
ATOM 753 O O . GLU A 1 96 ? -9.510 4.728 18.318 1.00 93.38 96 GLU A O 1
ATOM 758 N N . TYR A 1 97 ? -8.837 2.585 18.393 1.00 92.62 97 TYR A N 1
ATOM 759 C CA . TYR A 1 97 ? -7.859 2.732 17.317 1.00 92.62 97 TYR A CA 1
ATOM 760 C C . TYR A 1 97 ? -8.524 2.856 15.947 1.00 92.62 97 TYR A C 1
ATOM 762 O O . TYR A 1 97 ? -8.073 3.670 15.136 1.00 92.62 97 TYR A O 1
ATOM 770 N N . VAL A 1 98 ? -9.635 2.149 15.710 1.00 90.88 98 VAL A N 1
ATOM 771 C CA . VAL A 1 98 ? -10.454 2.326 14.501 1.00 90.88 98 VAL A CA 1
ATOM 772 C C . VAL A 1 98 ? -10.883 3.786 14.364 1.00 90.88 98 VAL A C 1
ATOM 774 O O . VAL A 1 98 ? -10.636 4.401 13.326 1.00 90.88 98 VAL A O 1
ATOM 777 N N . GLU A 1 99 ? -11.458 4.372 15.411 1.00 91.31 99 GLU A N 1
ATOM 778 C CA . GLU A 1 99 ? -11.930 5.758 15.399 1.00 91.31 99 GLU A CA 1
ATOM 779 C C . GLU A 1 99 ? -10.782 6.764 15.213 1.00 91.31 99 GLU A C 1
ATOM 781 O O . GLU A 1 99 ? -10.859 7.673 14.380 1.00 91.31 99 GLU A O 1
ATOM 786 N N . LEU A 1 100 ? -9.663 6.566 15.920 1.00 92.25 100 LEU A N 1
ATOM 787 C CA . LEU A 1 100 ? -8.464 7.389 15.748 1.00 92.25 100 LEU A CA 1
ATOM 788 C C . LEU A 1 100 ? -7.927 7.328 14.308 1.00 92.25 100 LEU A C 1
ATOM 790 O O . LEU A 1 100 ? -7.532 8.355 13.742 1.00 92.25 100 LEU A O 1
ATOM 794 N N . SER A 1 101 ? -7.903 6.135 13.711 1.00 91.00 101 SER A N 1
ATOM 795 C CA . SER A 1 101 ? -7.408 5.922 12.350 1.00 91.00 101 SER A CA 1
ATOM 796 C C . SER A 1 101 ? -8.302 6.598 11.304 1.00 91.00 101 SER A C 1
ATOM 798 O O . SER A 1 101 ? -7.778 7.259 10.402 1.00 91.00 101 SER A O 1
ATOM 800 N N . LYS A 1 102 ? -9.634 6.532 11.469 1.00 90.12 102 LYS A N 1
ATOM 801 C CA . LYS A 1 102 ? -10.618 7.201 10.602 1.00 90.12 102 LYS A CA 1
ATOM 802 C C . LYS A 1 102 ? -10.401 8.710 10.577 1.00 90.12 102 LYS A C 1
ATOM 804 O O . LYS A 1 102 ? -10.164 9.265 9.506 1.00 90.12 102 LYS A O 1
ATOM 809 N N . ARG A 1 103 ? -10.333 9.358 11.746 1.00 90.94 103 ARG A N 1
ATOM 810 C CA . ARG A 1 103 ? -10.092 10.813 11.845 1.00 90.94 103 ARG A CA 1
ATOM 811 C C . ARG A 1 103 ? -8.797 11.241 11.161 1.00 90.94 103 ARG A C 1
ATOM 813 O O . ARG A 1 103 ? -8.745 12.260 10.468 1.00 90.94 103 ARG A O 1
ATOM 820 N N . ARG A 1 104 ? -7.725 10.462 11.339 1.00 91.50 104 ARG A N 1
ATOM 821 C CA . ARG A 1 104 ? -6.431 10.727 10.691 1.00 91.50 104 ARG A CA 1
ATOM 822 C C . ARG A 1 104 ? -6.529 10.608 9.176 1.00 91.50 104 ARG A C 1
ATOM 824 O O . ARG A 1 104 ? -5.964 11.443 8.470 1.00 91.50 104 ARG A O 1
ATOM 831 N N . LEU A 1 105 ? -7.231 9.599 8.675 1.00 89.38 105 LEU A N 1
ATOM 832 C CA . LEU A 1 105 ? -7.416 9.387 7.243 1.00 89.38 105 LEU A CA 1
ATOM 833 C C . LEU A 1 105 ? -8.270 10.479 6.601 1.00 89.38 105 LEU A C 1
ATOM 835 O O . LEU A 1 105 ? -7.877 11.008 5.561 1.00 89.38 105 LEU A O 1
ATOM 839 N N . GLU A 1 106 ? -9.353 10.887 7.257 1.00 89.62 106 GLU A N 1
ATOM 840 C CA . GLU A 1 106 ? -10.200 12.008 6.838 1.00 89.62 106 GLU A CA 1
ATOM 841 C C . GLU A 1 106 ? -9.409 13.315 6.768 1.00 89.62 106 GLU A C 1
ATOM 843 O O . GLU A 1 106 ? -9.431 14.001 5.747 1.00 89.62 106 GLU A O 1
ATOM 848 N N . THR A 1 107 ? -8.614 13.607 7.803 1.00 90.94 107 THR A N 1
ATOM 849 C CA . THR A 1 107 ? -7.744 14.795 7.842 1.00 90.94 107 THR A CA 1
ATOM 850 C C . THR A 1 107 ? -6.720 14.794 6.699 1.00 90.94 107 THR A C 1
ATOM 852 O O . THR A 1 107 ? -6.343 15.849 6.196 1.00 90.94 107 THR A O 1
ATOM 855 N N . ASN A 1 108 ? -6.266 13.615 6.260 1.00 88.12 108 ASN A N 1
ATOM 856 C CA . ASN A 1 108 ? -5.348 13.481 5.127 1.00 88.12 108 ASN A CA 1
ATOM 857 C C . ASN A 1 108 ? -6.074 13.372 3.768 1.00 88.12 108 ASN A C 1
ATOM 859 O O . ASN A 1 108 ? -5.396 13.325 2.747 1.00 88.12 108 ASN A O 1
ATOM 863 N N . GLY A 1 109 ? -7.412 13.368 3.723 1.00 85.75 109 GLY A N 1
ATOM 864 C CA . GLY A 1 109 ? -8.202 13.347 2.487 1.00 85.75 109 GLY A CA 1
ATOM 865 C C . GLY A 1 109 ? -8.391 11.965 1.846 1.00 85.75 109 GLY A C 1
ATOM 866 O O . GLY A 1 109 ? -8.716 11.884 0.658 1.00 85.75 109 GLY A O 1
ATOM 867 N N . ALA A 1 110 ? -8.194 10.876 2.593 1.00 78.62 110 ALA A N 1
ATOM 868 C CA . ALA A 1 110 ? -8.422 9.523 2.090 1.00 78.62 110 ALA A CA 1
ATOM 869 C C . ALA A 1 110 ? -9.930 9.212 2.023 1.00 78.62 110 ALA A C 1
ATOM 871 O O . ALA A 1 110 ? -10.598 9.164 3.049 1.00 78.62 110 ALA A O 1
ATOM 872 N N . LYS A 1 111 ? -10.468 9.007 0.809 1.00 60.38 111 LYS A N 1
ATOM 873 C CA . LYS A 1 111 ? -11.912 8.781 0.562 1.00 60.38 111 LYS A CA 1
ATOM 874 C C . LYS A 1 111 ? -12.314 7.322 0.303 1.00 60.38 111 LYS A C 1
ATOM 876 O O . LYS A 1 111 ? -13.499 7.024 0.312 1.00 60.38 111 LYS A O 1
ATOM 881 N N . ASN A 1 112 ? -11.351 6.425 0.087 1.00 54.00 112 ASN A N 1
ATOM 882 C CA . ASN A 1 112 ? -11.602 5.004 -0.167 1.00 54.00 112 ASN A CA 1
ATOM 883 C C . ASN A 1 112 ? -10.960 4.192 0.949 1.00 54.00 112 ASN A C 1
ATOM 885 O O . ASN A 1 112 ? -9.735 4.107 1.027 1.00 54.00 112 ASN A O 1
ATOM 889 N N . LEU A 1 113 ? -11.796 3.650 1.827 1.00 57.72 113 LEU A N 1
ATOM 890 C CA . LEU A 1 113 ? -11.359 2.962 3.025 1.00 57.72 113 LEU A CA 1
ATOM 891 C C . LEU A 1 113 ? -12.201 1.707 3.217 1.00 57.72 113 LEU A C 1
ATOM 893 O O . LEU A 1 113 ? -13.416 1.792 3.366 1.00 57.72 113 LEU A O 1
ATOM 897 N N . ILE A 1 114 ? -11.541 0.555 3.230 1.00 57.09 114 ILE A N 1
ATOM 898 C CA . ILE A 1 114 ? -12.120 -0.679 3.748 1.00 57.09 114 ILE A CA 1
ATOM 899 C C . ILE A 1 114 ? -11.355 -0.968 5.039 1.00 57.09 114 ILE A C 1
ATOM 901 O O . ILE A 1 114 ? -10.208 -1.417 4.995 1.00 57.09 114 ILE A O 1
ATOM 905 N N . LEU A 1 115 ? -11.964 -0.591 6.164 1.00 59.72 115 LEU A N 1
ATOM 906 C CA . LEU A 1 115 ? -11.543 -1.007 7.500 1.00 59.72 115 LEU A CA 1
ATOM 907 C C . LEU A 1 115 ? -12.434 -2.173 7.917 1.00 59.72 115 LEU A C 1
ATOM 909 O O . LEU A 1 115 ? -13.658 -2.034 7.851 1.00 59.72 115 LEU A O 1
ATOM 913 N N . PHE A 1 116 ? -11.820 -3.275 8.332 1.00 59.00 116 PHE A N 1
ATOM 914 C CA . PHE A 1 116 ? -12.492 -4.366 9.036 1.00 59.00 116 PHE A CA 1
ATOM 915 C C . PHE A 1 116 ? -12.034 -4.416 10.490 1.00 59.00 116 PHE A C 1
ATOM 917 O O . PHE A 1 116 ? -10.865 -4.043 10.747 1.00 59.00 116 PHE A O 1
#

Sequence (116 aa):
ILAGCPEFVCRKCGKPRERIIRIFPNLERSQKGRTHSLKERRRGKTPVPERGWTECGCNAGFEPGIVLDPFMGSGTTAVVAFKLRRNFVCIELNPEY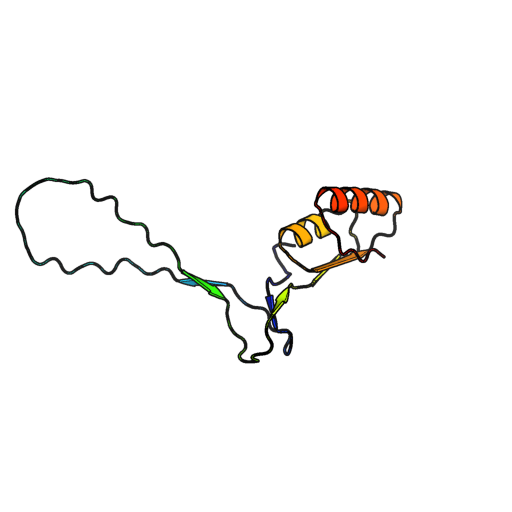VELSKRRLETNGAKNLILF

Foldseek 3Di:
DVPDWAAKAFPPPRDGKDKDWAFDDPPPDPDDDDDDDDPDPPPPPHTDIDIDIDDPPPPRGIDATEAEEQDCFQQPVVLVCVVSVHHYAYEHDDVVSVVNNVVVCVVSPNDDYDYD

pLDDT: mean 80.85, std 17.12, range [40.53, 97.38]

Nearest PDB structures (foldseek):
  3mti-assembly1_B  TM=8.825E-01  e=7.035E-03  Streptococcus thermophilus LMG 18311
  5e72-assembly1_A  TM=9.198E-01  e=2.142E-02  Thermococcus kodakarensis KOD1
  5hil-assembly1_A  TM=8.269E-01  e=5.720E-02  Methanohalophilus portucalensis FDF-1
  4azw-assembly1_A  TM=8.626E-01  e=2.416E-01  Escherichia coli
  4azs-assembly1_A  TM=8.027E-01  e=3.352E-01  Escherichia coli

Radius of gyration: 23.56 Å; Cα contacts (8 Å, |Δi|>4): 163; chains: 1; bounding box: 56×46×51 Å

=== Feature glossary ===
Legend for the data blocks above and below:

— What the protein is —

Sequence gives the chain of amino acids in standard one-letter code (A=alanine, C=cysteine, …, Y=tyrosine), read N→C. It is the only feature that is directly encoded by the gene; all structural features are derived from the folded form of this sequence.

The annotation block draws on four external resources. InterPro: which protein families and domains the sequence belongs to. GO: standardized terms for what the protein does, what process it participates in, and where in the cell it acts. CATH: which structural fold it has in the CATH hierarchy. Organism: the species of origin.

— Where its atoms are —

Atomic coordinates in PDBx/mmCIF format — the same representation the Protein Data Bank distributes. Each line of the _atom_site loop places one backbone atom in Cartesian space (units: ångströms, origin: arbitrary).

Six rendered views show the 3D structure from the faces of a cube — i.e. along ±x, ±y, ±z. Rendering representation is drawn randomly per protein from cartoon (secondary-structure ribbons), sticks (backbone bonds), or molecular surface; coloring is either N→C rainbow (blue at the N-terminus through red at the C-terminus) or one color per chain.

— Local backbone conformation —

DSSP 8-state secondary structure assigns each residue one of H (α-helix), G (3₁₀-helix), I (π-helix), E (extended β-strand), B (isolated β-bridge), T (hydrogen-bonded turn), S (bend), or '-' (coil). The assignment is computed from backbone hydrogen-bond geometry via the Kabsch–Sander algorithm.

P-SEA three-state annotation labels each residue as helix, strand, or coil based purely on the geometry of the Cα trace. It serves as a fallback when the full backbone (and thus DSSP) is unavailable.

φ (phi) and ψ (psi) are the two rotatable backbone dihedrals per residue: φ is the C(i-1)–N–Cα–C torsion, ψ is the N–Cα–C–N(i+1) torsion, both in degrees on (−180°, 180°]. α-helical residues cluster near (−60°, −45°); β-strand residues near (−120°, +130°). A Ramachandran plot is simply a scatter of (φ, ψ) for every residue.

— Global shape and packing —

Radius of gyration (Rg) is the root-mean-square distance of Cα atoms from their centroid — a single number for overall size and compactness. A globular domain of N residues has Rg ≈ 2.2·N^0.38 Å; an extended or disordered chain has a much larger Rg. The Cα contact count is the number of residue pairs whose Cα atoms are within 8 Å and are more than four positions apart in sequence — a standard proxy for tertiary packing density. The bounding box is the smallest axis-aligned box enclosing all Cα atoms.

Accessible surface area quantifies burial. A residue with SASA near zero is packed into the hydrophobic core; one with SASA >100 Å² sits on the surface. Computed here via the Shrake–Rupley numerical algorithm with a 1.4 Å probe.

The contact map is a binary N×N matrix image: pixel (i, j) is dark where Cα_i and Cα_j are within 8 Å and |i−j|>4. Because the |i−j|>4 filter removes local helical contacts, off-diagonal stripes parallel to the main diagonal indicate parallel β-sheets; stripes perpendicular to it indicate antiparallel β-sheets. The Ramachandran plot scatters every residue's (φ, ψ) pair against the sterically allowed regions. The PAE heatmap renders the predicted-aligned-error matrix.

— Structural neighborhood —

A 3Di character summarizes, for each residue, the relative orientation of the Cα frame of its nearest spatial neighbor. Because it encodes fold topology rather than chemistry, 3Di alignments detect remote structural similarity that sequence alignment misses.

Structural nearest neighbors (via Foldseek easy-search vs the PDB). Reported per hit: target PDB id, E-value, and alignment TM-score. A TM-score above ~0.5 is the conventional threshold for 'same fold'.

— Confidence and disorder —

For AlphaFold models, the B-factor field carries pLDDT — the model's own estimate of local accuracy on a 0–100 scale. Regions with pLDDT<50 should be treated as essentially unmodeled; they often correspond to intrinsically disordered segments.

B-factor (Debye–Waller factor) reflects atomic displacement in the crystal lattice. It is an experimental observable (units Å²), not a prediction; low values mean the atom is pinned down, high values mean it moves or is heterogeneous across the crystal.

Predicted Aligned Error (PAE) is an AlphaFold confidence matrix: entry (i, j) is the expected error in the position of residue j, in ångströms, when the prediction is superimposed on the true structure at residue i. Low PAE within a block of residues means that block is internally rigid and well-predicted; high PAE between two blocks means their relative placement is uncertain even if each block individually is confident.